Protein AF-A0A1B6GN02-F1 (afdb_monomer_lite)

pLDDT: mean 88.34, std 8.8, range [54.59, 97.0]

Organism: NCBI:txid1464854

Structure (mmCIF, N/CA/C/O backbone):
data_AF-A0A1B6GN02-F1
#
_entry.id   AF-A0A1B6GN02-F1
#
loop_
_atom_site.group_PDB
_atom_site.id
_atom_site.type_symbol
_atom_site.label_atom_id
_atom_site.label_alt_id
_atom_site.label_comp_id
_atom_site.label_asym_id
_atom_site.label_entity_id
_atom_site.label_seq_id
_atom_site.pdbx_PDB_ins_code
_atom_site.Cartn_x
_atom_site.Cartn_y
_atom_site.Cartn_z
_atom_site.occupancy
_atom_site.B_iso_or_equiv
_atom_site.auth_seq_id
_atom_site.auth_comp_id
_atom_site.auth_asym_id
_atom_site.auth_atom_id
_atom_site.pdbx_PDB_model_num
ATOM 1 N N . MET A 1 1 ? 3.911 29.601 72.922 1.00 60.16 1 MET A N 1
ATOM 2 C CA . MET A 1 1 ? 2.759 29.895 72.036 1.00 60.16 1 MET A CA 1
ATOM 3 C C . MET A 1 1 ? 3.178 30.166 70.581 1.00 60.16 1 MET A C 1
ATOM 5 O O . MET A 1 1 ? 2.409 29.844 69.687 1.00 60.16 1 MET A O 1
ATOM 9 N N . GLU A 1 2 ? 4.384 30.689 70.310 1.00 64.38 2 GLU A N 1
ATOM 10 C CA . GLU A 1 2 ? 4.905 30.904 68.938 1.00 64.38 2 GLU A CA 1
ATOM 11 C C . GLU A 1 2 ? 5.194 29.617 68.149 1.00 64.38 2 GLU A C 1
ATOM 13 O O . GLU A 1 2 ? 4.758 29.495 67.007 1.00 64.38 2 GLU A O 1
ATOM 18 N N . ASN A 1 3 ? 5.832 28.615 68.764 1.00 66.31 3 ASN A N 1
ATOM 19 C CA . ASN A 1 3 ? 6.209 27.368 68.074 1.00 66.31 3 ASN A CA 1
ATOM 20 C C . ASN A 1 3 ? 5.003 26.587 67.519 1.00 66.31 3 ASN A C 1
ATOM 22 O O . ASN A 1 3 ? 5.105 25.917 66.495 1.00 66.31 3 ASN A O 1
ATOM 26 N N . GLN A 1 4 ? 3.840 26.714 68.163 1.00 73.56 4 GLN A N 1
ATOM 27 C CA . GLN A 1 4 ? 2.602 26.053 67.749 1.00 73.56 4 GLN A CA 1
ATOM 28 C C . GLN A 1 4 ? 1.981 26.724 66.511 1.00 73.56 4 GLN A C 1
ATOM 30 O O . GLN A 1 4 ? 1.447 26.037 65.646 1.00 73.56 4 GLN A O 1
ATOM 35 N N . LYS A 1 5 ? 2.119 28.052 66.375 1.00 76.19 5 LYS A N 1
ATOM 36 C CA . LYS A 1 5 ? 1.706 28.791 65.170 1.00 76.19 5 LYS A CA 1
ATOM 37 C C . LYS A 1 5 ? 2.616 28.478 63.982 1.00 76.19 5 LYS A C 1
ATOM 39 O O . LYS A 1 5 ? 2.129 28.320 62.867 1.00 76.19 5 LYS A O 1
ATOM 44 N N . LEU A 1 6 ? 3.919 28.324 64.234 1.00 76.62 6 LEU A N 1
ATOM 45 C CA . LEU A 1 6 ? 4.895 27.956 63.207 1.00 76.62 6 LEU A CA 1
ATOM 46 C C . LEU A 1 6 ? 4.595 26.565 62.618 1.00 76.62 6 LEU A C 1
ATOM 48 O O . LEU A 1 6 ? 4.600 26.396 61.402 1.00 76.62 6 LEU A O 1
ATOM 52 N N . PHE A 1 7 ? 4.257 25.592 63.471 1.00 77.69 7 PHE A N 1
ATOM 53 C CA . PHE A 1 7 ? 3.933 24.223 63.052 1.00 77.69 7 PHE A CA 1
ATOM 54 C C . PHE A 1 7 ? 2.660 24.157 62.194 1.00 77.69 7 PHE A C 1
ATOM 56 O O . PHE A 1 7 ? 2.624 23.462 61.180 1.00 77.69 7 PHE A O 1
ATOM 63 N N . VAL A 1 8 ? 1.634 24.934 62.560 1.00 80.38 8 VAL A N 1
ATOM 64 C CA . VAL A 1 8 ? 0.386 25.040 61.789 1.00 80.38 8 VAL A CA 1
ATOM 65 C C . VAL A 1 8 ? 0.632 25.701 60.429 1.00 80.38 8 VAL A C 1
ATOM 67 O O . VAL A 1 8 ? 0.141 25.201 59.422 1.00 80.38 8 VAL A O 1
ATOM 70 N N . CYS A 1 9 ? 1.445 26.761 60.360 1.00 81.50 9 CYS A N 1
ATOM 71 C CA . CYS A 1 9 ? 1.811 27.383 59.083 1.00 81.50 9 CYS A CA 1
ATOM 72 C C . CYS A 1 9 ? 2.559 26.419 58.152 1.00 81.50 9 CYS A C 1
ATOM 74 O O . CYS A 1 9 ? 2.227 26.335 56.973 1.00 81.50 9 CYS A O 1
ATOM 76 N N . VAL A 1 10 ? 3.532 25.661 58.669 1.00 82.12 10 VAL A N 1
ATOM 77 C CA . VAL A 1 10 ? 4.283 24.679 57.867 1.00 82.12 10 VAL A CA 1
ATOM 78 C C . VAL A 1 10 ? 3.368 23.559 57.363 1.00 82.12 10 VAL A C 1
ATOM 80 O O . VAL A 1 10 ? 3.474 23.170 56.202 1.00 82.12 10 VAL A O 1
ATOM 83 N N . ALA A 1 11 ? 2.432 23.087 58.192 1.00 81.25 11 ALA A N 1
ATOM 84 C CA . ALA A 1 11 ? 1.452 22.078 57.794 1.00 81.25 11 ALA A CA 1
ATOM 85 C C . ALA A 1 11 ? 0.484 22.586 56.711 1.00 81.25 11 ALA A C 1
ATOM 87 O O . ALA A 1 11 ? 0.158 21.848 55.790 1.00 81.25 11 ALA A O 1
ATOM 88 N N . ILE A 1 12 ? 0.046 23.847 56.778 1.00 83.69 12 ILE A N 1
ATOM 89 C CA . ILE A 1 12 ? -0.831 24.442 55.755 1.00 83.69 12 ILE A CA 1
ATOM 90 C C . ILE A 1 12 ? -0.077 24.627 54.432 1.00 83.69 12 ILE A C 1
ATOM 92 O O . ILE A 1 12 ? -0.619 24.327 53.368 1.00 83.69 12 ILE A O 1
ATOM 96 N N . LEU A 1 13 ? 1.178 25.084 54.492 1.00 82.94 13 LEU A N 1
ATOM 97 C CA . LEU A 1 13 ? 2.020 25.271 53.308 1.00 82.94 13 LEU A CA 1
ATOM 98 C C . LEU A 1 13 ? 2.345 23.941 52.620 1.00 82.94 13 LEU A C 1
ATOM 100 O O . LEU A 1 13 ? 2.295 23.871 51.393 1.00 82.94 13 LEU A O 1
ATOM 104 N N . SER A 1 14 ? 2.626 22.878 53.381 1.00 82.69 14 SER A N 1
ATOM 105 C CA . SER A 1 14 ? 2.875 21.551 52.808 1.00 82.69 14 SER A CA 1
ATOM 106 C C . SER A 1 14 ? 1.619 20.957 52.167 1.00 82.69 14 SER A C 1
ATOM 108 O O . SER A 1 14 ? 1.706 20.389 51.081 1.00 82.69 14 SER A O 1
ATOM 110 N N . LEU A 1 15 ? 0.442 21.158 52.769 1.00 85.44 15 LEU A N 1
ATOM 111 C CA . LEU A 1 15 ? -0.836 20.704 52.211 1.00 85.44 15 LEU A CA 1
ATOM 112 C C . LEU A 1 15 ? -1.178 21.417 50.895 1.00 85.44 15 LEU A C 1
ATOM 114 O O . LEU A 1 15 ? -1.647 20.782 49.950 1.00 85.44 15 LEU A O 1
ATOM 118 N N . TRP A 1 16 ? -0.880 22.716 50.807 1.00 88.75 16 TRP A N 1
ATOM 119 C CA . TRP A 1 16 ? -0.994 23.496 49.572 1.00 88.75 16 TRP A CA 1
ATOM 120 C C . TRP A 1 16 ? -0.056 22.988 48.476 1.00 88.75 16 TRP A C 1
ATOM 122 O O . TRP A 1 16 ? -0.480 22.808 47.336 1.00 88.75 16 TRP A O 1
ATOM 132 N N . LEU A 1 17 ? 1.202 22.711 48.825 1.00 85.25 17 LEU A N 1
ATOM 133 C CA . LEU A 1 17 ? 2.197 22.182 47.892 1.00 85.25 17 LEU A CA 1
ATOM 134 C C . LEU A 1 17 ? 1.786 20.809 47.349 1.00 85.25 17 LEU A C 1
ATOM 136 O O . LEU A 1 17 ? 1.854 20.582 46.144 1.00 85.25 17 LEU A O 1
ATOM 140 N N . ILE A 1 18 ? 1.280 19.925 48.214 1.00 87.62 18 ILE A N 1
ATOM 141 C CA . ILE A 1 18 ? 0.754 18.613 47.815 1.00 87.62 18 ILE A CA 1
ATOM 142 C C . ILE A 1 18 ? -0.453 18.777 46.886 1.00 87.62 18 ILE A C 1
ATOM 144 O O . ILE A 1 18 ? -0.507 18.119 45.850 1.00 87.62 18 ILE A O 1
ATOM 148 N N . CYS A 1 19 ? -1.384 19.687 47.191 1.00 87.38 19 CYS A N 1
ATOM 149 C CA . CYS A 1 19 ? -2.531 19.950 46.318 1.00 87.38 19 CYS A CA 1
ATOM 150 C C . CYS A 1 19 ? -2.099 20.441 44.931 1.00 87.38 19 CYS A C 1
ATOM 152 O O . CYS A 1 19 ? -2.634 19.964 43.936 1.00 87.38 19 CYS A O 1
ATOM 154 N N . ILE A 1 20 ? -1.114 21.342 44.850 1.00 88.25 20 ILE A N 1
ATOM 155 C CA . ILE A 1 20 ? -0.584 21.841 43.572 1.00 88.25 20 ILE A CA 1
ATOM 156 C C . ILE A 1 20 ? 0.099 20.717 42.779 1.00 88.25 20 ILE A C 1
ATOM 158 O O . ILE A 1 20 ? -0.093 20.606 41.569 1.00 88.25 20 ILE A O 1
ATOM 162 N N . ILE A 1 21 ? 0.868 19.850 43.443 1.00 87.88 21 ILE A N 1
ATOM 163 C CA . ILE A 1 21 ? 1.513 18.706 42.785 1.00 87.88 21 ILE A CA 1
ATOM 164 C C . ILE A 1 21 ? 0.454 17.728 42.258 1.00 87.88 21 ILE A C 1
ATOM 166 O O . ILE A 1 21 ? 0.555 17.275 41.119 1.00 87.88 21 ILE A O 1
ATOM 170 N N . CYS A 1 22 ? -0.586 17.439 43.046 1.00 87.00 22 CYS A N 1
ATOM 171 C CA . CYS A 1 22 ? -1.683 16.564 42.637 1.00 87.00 22 CYS A CA 1
ATOM 172 C C . CYS A 1 22 ? -2.494 17.140 41.469 1.00 87.00 22 CYS A C 1
ATOM 174 O O . CYS A 1 22 ? -2.847 16.405 40.551 1.00 87.00 22 CYS A O 1
ATOM 176 N N . THR A 1 23 ? -2.793 18.440 41.459 1.00 88.06 23 THR A N 1
ATOM 177 C CA . THR A 1 23 ? -3.524 19.041 40.333 1.00 88.06 23 THR A CA 1
ATOM 178 C C . THR A 1 23 ? -2.684 19.046 39.062 1.00 88.06 23 THR A C 1
ATOM 180 O O . THR A 1 23 ? -3.217 18.770 37.988 1.00 88.06 23 THR A O 1
ATOM 183 N N . PHE A 1 24 ? -1.372 19.273 39.171 1.00 87.00 24 PHE A N 1
ATOM 184 C CA . PHE A 1 24 ? -0.465 19.222 38.028 1.00 87.00 24 PHE A CA 1
ATOM 185 C C . PHE A 1 24 ? -0.329 17.805 37.457 1.00 87.00 24 PHE A C 1
ATOM 187 O O . PHE A 1 24 ? -0.369 17.626 36.239 1.00 87.00 24 PHE A O 1
ATOM 194 N N . THR A 1 25 ? -0.230 16.779 38.309 1.00 85.81 25 THR A N 1
ATOM 195 C CA . THR A 1 25 ? -0.155 15.383 37.850 1.00 85.81 25 THR A CA 1
ATOM 196 C C . THR A 1 25 ? -1.456 14.935 37.195 1.00 85.81 25 THR A C 1
ATOM 198 O O . THR A 1 25 ? -1.409 14.319 36.132 1.00 85.81 25 THR A O 1
ATOM 201 N N . ILE A 1 26 ? -2.613 15.301 37.758 1.00 86.06 26 ILE A N 1
ATOM 202 C CA . ILE A 1 26 ? -3.927 15.018 37.164 1.00 86.06 26 ILE A CA 1
ATOM 203 C C . ILE A 1 26 ? -4.073 15.733 35.817 1.00 86.06 26 ILE A C 1
ATOM 205 O O . ILE A 1 26 ? -4.463 15.103 34.837 1.00 86.06 26 ILE A O 1
ATOM 209 N N . ALA A 1 27 ? -3.710 17.016 35.731 1.00 84.69 27 ALA A N 1
ATOM 210 C CA . ALA A 1 27 ? -3.759 17.772 34.481 1.00 84.69 27 ALA A CA 1
ATOM 211 C C . ALA A 1 27 ? -2.854 17.154 33.406 1.00 84.69 27 ALA A C 1
ATOM 213 O O . ALA A 1 27 ? -3.286 16.970 32.270 1.00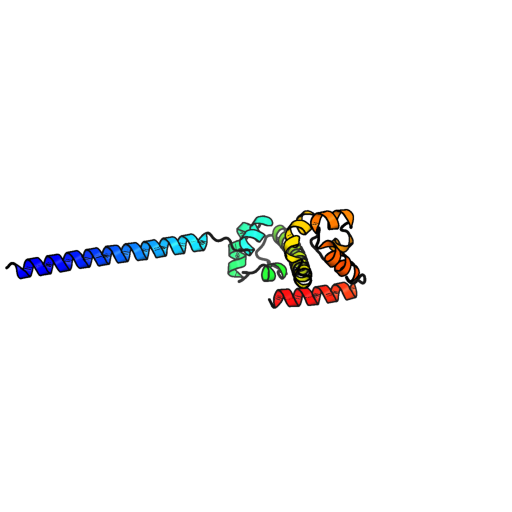 84.69 27 ALA A O 1
ATOM 214 N N . HIS A 1 28 ? -1.631 16.756 33.765 1.00 85.25 28 HIS A N 1
ATOM 215 C CA . HIS A 1 28 ? -0.718 16.081 32.846 1.00 85.25 28 HIS A CA 1
ATOM 216 C C . HIS A 1 28 ? -1.282 14.737 32.368 1.00 85.25 28 HIS A C 1
ATOM 218 O O . HIS A 1 28 ? -1.206 14.417 31.183 1.00 85.25 28 HIS A O 1
ATOM 224 N N . HIS A 1 29 ? -1.900 13.963 33.263 1.00 81.69 29 HIS A N 1
ATOM 225 C CA . HIS A 1 29 ? -2.521 12.689 32.909 1.00 81.69 29 HIS A CA 1
ATOM 226 C C . HIS A 1 29 ? -3.737 12.869 31.990 1.00 81.69 29 HIS A C 1
ATOM 228 O O . HIS A 1 29 ? -3.910 12.088 31.057 1.00 81.69 29 HIS A O 1
ATOM 234 N N . LEU A 1 30 ? -4.547 13.909 32.215 1.00 81.19 30 LEU A N 1
ATOM 235 C CA . LEU A 1 30 ? -5.689 14.258 31.366 1.00 81.19 30 LEU A CA 1
ATOM 236 C C . LEU A 1 30 ? -5.248 14.741 29.981 1.00 81.19 30 LEU A C 1
ATOM 238 O O . LEU A 1 30 ? -5.819 14.314 28.981 1.00 81.19 30 LEU A O 1
ATOM 242 N N . ILE A 1 31 ? -4.211 15.579 29.905 1.00 78.31 31 ILE A N 1
ATOM 243 C CA . ILE A 1 31 ? -3.640 16.040 28.632 1.00 78.31 31 ILE A CA 1
ATOM 244 C C . ILE A 1 31 ? -3.038 14.860 27.864 1.00 78.31 31 ILE A C 1
ATOM 246 O O . ILE A 1 31 ? -3.305 14.706 26.676 1.00 78.31 31 ILE A O 1
ATOM 250 N N . TYR A 1 32 ? -2.275 13.994 28.536 1.00 73.94 32 TYR A N 1
ATOM 251 C CA . TYR A 1 32 ? -1.697 12.795 27.930 1.00 73.94 32 TYR A CA 1
ATOM 252 C C . TYR A 1 32 ? -2.774 11.829 27.414 1.00 73.94 32 TYR A C 1
ATOM 254 O O . TYR A 1 32 ? -2.662 11.320 26.301 1.00 73.94 32 TYR A O 1
ATOM 262 N N . PHE A 1 33 ? -3.836 11.607 28.193 1.00 69.25 33 PHE A N 1
ATOM 263 C CA . PHE A 1 33 ? -4.944 10.741 27.793 1.00 69.25 33 PHE A CA 1
ATOM 264 C C . PHE A 1 33 ? -5.719 11.323 26.602 1.00 69.25 33 PHE A C 1
ATOM 266 O O . PHE A 1 33 ? -5.944 10.620 25.624 1.00 69.25 33 PHE A O 1
ATOM 273 N N . SER A 1 34 ? -6.020 12.625 26.632 1.00 64.06 34 SER A N 1
ATOM 274 C CA . SER A 1 34 ? -6.686 13.332 25.530 1.00 64.06 34 SER A CA 1
ATOM 275 C C . SER A 1 34 ? -5.867 13.302 24.231 1.00 64.06 34 SER A C 1
ATOM 277 O O . SER A 1 34 ? -6.407 13.078 23.150 1.00 64.06 34 SER A O 1
ATOM 279 N N . ASN A 1 35 ? -4.539 13.441 24.321 1.00 58.56 35 ASN A N 1
ATOM 280 C CA . ASN A 1 35 ? -3.670 13.363 23.143 1.00 58.56 35 ASN A CA 1
ATOM 281 C C . ASN A 1 35 ? -3.558 11.946 22.567 1.00 58.56 35 ASN A C 1
ATOM 283 O O . ASN A 1 35 ? -3.372 11.795 21.360 1.00 58.56 35 ASN A O 1
ATOM 287 N N . LYS A 1 36 ? -3.673 10.906 23.401 1.00 55.09 36 LYS A N 1
ATOM 288 C CA . LYS A 1 36 ? -3.596 9.510 22.952 1.00 55.09 36 LYS A CA 1
ATOM 289 C C . LYS A 1 36 ? -4.773 9.125 22.051 1.00 55.09 36 LYS A C 1
ATOM 291 O O . LYS A 1 36 ? -4.581 8.345 21.123 1.00 55.09 36 LYS A O 1
ATOM 296 N N . ASP A 1 37 ? -5.946 9.709 22.279 1.00 56.19 37 ASP A N 1
ATOM 297 C CA . ASP A 1 37 ? -7.134 9.478 21.449 1.00 56.19 37 ASP A CA 1
ATOM 298 C C . ASP A 1 37 ? -7.094 10.234 20.108 1.00 56.19 37 ASP A C 1
ATOM 300 O O . ASP A 1 37 ? -7.829 9.886 19.185 1.00 56.19 37 ASP A O 1
ATOM 304 N N . ASN A 1 38 ? -6.221 11.239 19.969 1.00 54.59 38 ASN A N 1
ATOM 305 C CA . ASN A 1 38 ? -6.161 12.090 18.778 1.00 54.59 38 ASN A CA 1
ATOM 306 C C . ASN A 1 38 ? -5.207 11.568 17.685 1.00 54.59 38 ASN A C 1
ATOM 308 O O . ASN A 1 38 ? -5.203 12.072 16.562 1.00 54.59 38 ASN A O 1
ATOM 312 N N . VAL A 1 39 ? -4.399 10.543 17.976 1.00 66.38 39 VAL A N 1
ATOM 313 C CA . VAL A 1 39 ? -3.569 9.894 16.953 1.00 66.38 39 VAL A CA 1
ATOM 314 C C . VAL A 1 39 ? -4.428 8.865 16.222 1.00 66.38 39 VAL A C 1
ATOM 316 O O . VAL A 1 39 ? -4.611 7.743 16.696 1.00 66.38 39 VAL A O 1
ATOM 319 N N . LYS A 1 40 ? -4.971 9.249 15.060 1.00 74.75 40 LYS A N 1
ATOM 320 C CA . LYS A 1 40 ? -5.613 8.302 14.137 1.00 74.75 40 LYS A CA 1
ATOM 321 C C . LYS A 1 40 ? -4.608 7.200 13.793 1.00 74.75 40 LYS A C 1
ATOM 323 O O . LYS A 1 40 ? -3.493 7.494 13.363 1.00 74.75 40 LYS A O 1
ATOM 328 N N . SER A 1 41 ? -4.989 5.942 14.007 1.00 85.00 41 SER A N 1
ATOM 329 C CA . SER A 1 41 ? -4.152 4.813 13.596 1.00 85.00 41 SER A CA 1
ATOM 330 C C . SER A 1 41 ? -4.071 4.737 12.067 1.00 85.00 41 SER A C 1
ATOM 332 O O . SER A 1 41 ? -4.946 5.253 11.373 1.00 85.00 41 SER A O 1
ATOM 334 N N . GLU A 1 42 ? -3.057 4.061 11.521 1.00 87.69 42 GLU A N 1
ATOM 335 C CA . GLU A 1 42 ? -2.958 3.838 10.067 1.00 87.69 42 GLU A CA 1
ATOM 336 C C . GLU A 1 42 ? -4.207 3.136 9.507 1.00 87.69 42 GLU A C 1
ATOM 338 O O . GLU A 1 42 ? -4.649 3.435 8.401 1.00 87.69 42 GLU A O 1
ATOM 343 N N . VAL A 1 43 ? -4.820 2.251 10.301 1.00 88.38 43 VAL A N 1
ATOM 344 C CA . VAL A 1 43 ? -6.088 1.592 9.963 1.00 88.38 43 VAL A CA 1
ATOM 345 C C . VAL A 1 43 ? -7.244 2.589 9.933 1.00 88.38 43 VAL A C 1
ATOM 347 O O . VAL A 1 43 ? -8.065 2.526 9.026 1.00 88.38 43 VAL A O 1
ATOM 350 N N . ASP A 1 44 ? -7.307 3.521 10.887 1.00 89.00 44 ASP A N 1
ATOM 351 C CA . ASP A 1 44 ? -8.354 4.550 10.912 1.00 89.00 44 ASP A CA 1
ATOM 352 C C . ASP A 1 44 ? -8.241 5.490 9.700 1.00 89.00 44 ASP A C 1
ATOM 354 O O . ASP A 1 44 ? -9.262 5.842 9.113 1.00 89.00 44 ASP A O 1
ATOM 358 N N . LEU A 1 45 ? -7.015 5.846 9.295 1.00 90.12 45 LEU A N 1
ATOM 359 C CA . LEU A 1 45 ? -6.760 6.631 8.082 1.00 90.12 45 LEU A CA 1
ATOM 360 C C . LEU A 1 45 ? -7.178 5.867 6.821 1.00 90.12 45 LEU A C 1
ATOM 362 O O . LEU A 1 45 ? -7.873 6.415 5.972 1.00 90.12 45 LEU A O 1
ATOM 366 N N . TRP A 1 46 ? -6.820 4.587 6.720 1.00 91.75 46 TRP A N 1
ATOM 367 C CA . TRP A 1 46 ? -7.227 3.756 5.588 1.00 91.75 46 TRP A CA 1
ATOM 368 C C . TRP A 1 46 ? -8.750 3.581 5.510 1.00 91.75 46 TRP A C 1
ATOM 370 O O . TRP A 1 46 ? -9.327 3.672 4.430 1.00 91.75 46 TRP A O 1
ATOM 380 N N . LEU A 1 47 ? -9.426 3.379 6.645 1.00 91.12 47 LEU A N 1
ATOM 381 C CA . LEU A 1 47 ? -10.888 3.307 6.683 1.00 91.12 47 LEU A CA 1
ATOM 382 C C . LEU A 1 47 ? -11.532 4.621 6.233 1.00 91.12 47 LEU A C 1
ATOM 384 O O . LEU A 1 47 ? -12.547 4.586 5.548 1.00 91.12 47 LEU A O 1
ATOM 388 N N . GLU A 1 48 ? -10.954 5.765 6.590 1.00 91.12 48 GLU A N 1
ATOM 389 C CA . GLU A 1 48 ? -11.412 7.080 6.133 1.00 91.12 48 GLU A CA 1
ATOM 390 C C . GLU A 1 48 ? -11.234 7.253 4.616 1.00 91.12 48 GLU A C 1
ATOM 392 O O . GLU A 1 48 ? -12.166 7.701 3.954 1.00 91.12 48 GLU A O 1
ATOM 397 N N . GLU A 1 49 ? -10.107 6.811 4.043 1.00 89.44 49 GLU A N 1
ATOM 398 C CA . GLU A 1 49 ? -9.886 6.801 2.585 1.00 89.44 49 GLU A CA 1
ATOM 399 C C . GLU A 1 49 ? -10.914 5.947 1.827 1.00 89.44 49 GLU A C 1
ATOM 401 O O . GLU A 1 49 ? -11.218 6.232 0.671 1.00 89.44 49 GLU A O 1
ATOM 406 N N . GLN A 1 50 ? -11.437 4.893 2.460 1.00 90.50 50 GLN A N 1
ATOM 407 C CA . GLN A 1 50 ? -12.462 4.020 1.877 1.00 90.50 50 GLN A CA 1
ATOM 408 C C . GLN A 1 50 ? -13.900 4.440 2.225 1.00 90.50 50 GLN A C 1
ATOM 410 O O . GLN A 1 50 ? -14.834 3.750 1.817 1.00 90.50 50 GLN A O 1
ATOM 415 N N . GLU A 1 51 ? -14.089 5.544 2.960 1.00 89.44 51 GLU A N 1
ATOM 416 C CA . GLU A 1 51 ? -15.387 6.017 3.478 1.00 89.44 51 GLU A CA 1
ATOM 417 C C . GLU A 1 51 ? -16.074 5.026 4.447 1.00 89.44 51 GLU A C 1
ATOM 419 O O . GLU A 1 51 ? -17.298 4.978 4.570 1.00 89.44 51 GLU A O 1
ATOM 424 N N . LEU A 1 52 ? -15.277 4.221 5.154 1.00 88.94 52 LEU A N 1
ATOM 425 C CA . LEU A 1 52 ? -15.697 3.172 6.091 1.00 88.94 52 LEU A CA 1
ATOM 426 C C . LEU A 1 52 ? -15.337 3.498 7.553 1.00 88.94 52 LEU A C 1
ATOM 428 O O . LEU A 1 52 ? -15.348 2.623 8.422 1.00 88.94 52 LEU A O 1
ATOM 432 N N . GLN A 1 53 ? -15.056 4.765 7.870 1.00 88.31 53 GLN A N 1
ATOM 433 C CA . GLN A 1 53 ? -14.656 5.226 9.207 1.00 88.31 53 GLN A CA 1
ATOM 434 C C . GLN A 1 53 ? -15.662 4.866 10.313 1.00 88.31 53 GLN A C 1
ATOM 436 O O . GLN A 1 53 ? -15.276 4.655 11.466 1.00 88.31 53 GLN A O 1
ATOM 441 N N . GLY A 1 54 ? -16.950 4.731 9.970 1.00 86.88 54 GLY A N 1
ATOM 442 C CA . GLY A 1 54 ? -18.001 4.297 10.899 1.00 86.88 54 GLY A CA 1
ATOM 443 C C . GLY A 1 54 ? -17.747 2.911 11.506 1.00 86.88 54 GLY A C 1
ATOM 444 O O . GLY A 1 54 ? -18.177 2.637 12.630 1.00 86.88 54 GLY A O 1
ATOM 445 N N . TYR A 1 55 ? -16.976 2.068 10.816 1.00 87.62 55 TYR A N 1
ATOM 446 C CA . TYR A 1 55 ? -16.681 0.695 11.215 1.00 87.62 55 TYR A CA 1
ATOM 447 C C . TYR A 1 55 ? -15.363 0.539 11.989 1.00 87.62 55 TYR A C 1
ATOM 449 O O . TYR A 1 55 ? -15.041 -0.570 12.413 1.00 87.62 55 TYR A O 1
ATOM 457 N N . SER A 1 56 ? -14.642 1.629 12.290 1.00 87.00 56 SER A N 1
ATOM 458 C CA . SER A 1 56 ? -13.405 1.585 13.100 1.00 87.00 56 SER A CA 1
ATOM 459 C C . SER A 1 56 ? -13.600 0.834 14.430 1.00 87.00 56 SER A C 1
ATOM 461 O O . SER A 1 56 ? -12.771 0.014 14.835 1.00 87.00 56 SER A O 1
ATOM 463 N N . LYS A 1 57 ? -14.758 1.004 15.085 1.00 86.88 57 LYS A N 1
ATOM 464 C CA . LYS A 1 57 ? -15.089 0.270 16.321 1.00 86.88 57 LYS A CA 1
ATOM 465 C C . LYS A 1 57 ? -15.176 -1.244 16.112 1.00 86.88 57 LYS A C 1
ATOM 467 O O . LYS A 1 57 ? -14.795 -1.993 17.008 1.00 86.88 57 LYS A O 1
ATOM 472 N N . VAL A 1 58 ? -15.686 -1.691 14.965 1.00 87.75 58 VAL A N 1
ATOM 473 C CA . VAL A 1 58 ? -15.797 -3.115 14.616 1.00 87.75 58 VAL A CA 1
ATOM 474 C C . VAL A 1 58 ? -14.405 -3.704 14.398 1.00 87.75 58 VAL A C 1
ATOM 476 O O . VAL A 1 58 ? -14.079 -4.737 14.979 1.00 87.75 58 VAL A O 1
ATOM 479 N N . PHE A 1 59 ? -13.545 -2.986 13.675 1.00 88.12 59 PHE A N 1
ATOM 480 C CA . PHE A 1 59 ? -12.157 -3.384 13.433 1.00 88.12 59 PHE A CA 1
ATOM 481 C C . PHE A 1 59 ? -11.381 -3.540 14.743 1.00 88.12 59 PHE A C 1
ATOM 483 O O . PHE A 1 59 ? -10.775 -4.584 14.989 1.00 88.12 59 PHE A O 1
ATOM 490 N N . ARG A 1 60 ? -11.506 -2.566 15.654 1.00 86.56 60 ARG A N 1
ATOM 491 C CA . ARG A 1 60 ? -10.897 -2.641 16.992 1.00 86.56 60 ARG A CA 1
ATOM 492 C C . ARG A 1 60 ? -11.419 -3.824 17.809 1.00 86.56 60 ARG A C 1
ATOM 494 O O . ARG A 1 60 ? -10.627 -4.505 18.453 1.00 86.56 60 ARG A O 1
ATOM 501 N N . LYS A 1 61 ? -12.728 -4.110 17.765 1.00 86.25 61 LYS A N 1
ATOM 502 C CA . LYS A 1 61 ? -13.321 -5.277 18.451 1.00 86.25 61 LYS A CA 1
ATOM 503 C C . LYS A 1 61 ? -12.803 -6.610 17.908 1.00 86.25 61 LYS A C 1
ATOM 505 O O . LYS A 1 61 ? -12.642 -7.544 18.685 1.00 86.25 61 LYS A O 1
ATOM 510 N N . LYS A 1 62 ? -12.530 -6.695 16.604 1.00 84.81 62 LYS A N 1
ATOM 511 C CA . LYS A 1 62 ? -11.945 -7.879 15.951 1.00 84.81 62 LYS A CA 1
ATOM 512 C C . LYS A 1 62 ? -10.426 -7.983 16.133 1.00 84.81 62 LYS A C 1
ATOM 514 O O . LYS A 1 62 ? -9.833 -8.946 15.665 1.00 84.81 62 LYS A O 1
ATOM 519 N N . GLY A 1 63 ? -9.795 -7.014 16.800 1.00 83.81 63 GLY A N 1
ATOM 520 C CA . GLY A 1 63 ? -8.342 -6.977 16.972 1.00 83.81 63 GLY A CA 1
ATOM 521 C C . GLY A 1 63 ? -7.581 -6.589 15.701 1.00 83.81 63 GLY A C 1
ATOM 522 O O . GLY A 1 63 ? -6.379 -6.823 15.620 1.00 83.81 63 GLY A O 1
ATOM 523 N N . ILE A 1 64 ? -8.256 -5.991 14.716 1.00 85.69 64 ILE A N 1
ATOM 524 C CA . ILE A 1 64 ? -7.634 -5.506 13.483 1.00 85.69 64 ILE A CA 1
ATOM 525 C C . ILE A 1 64 ? -6.984 -4.160 13.795 1.00 85.69 64 ILE A C 1
ATOM 527 O O . ILE A 1 64 ? -7.659 -3.138 13.920 1.00 85.69 64 ILE A O 1
ATOM 531 N N . SER A 1 65 ? -5.667 -4.181 13.971 1.00 83.00 65 SER A N 1
ATOM 532 C CA . SER A 1 65 ? -4.872 -3.016 14.378 1.00 83.00 65 SER A CA 1
ATOM 533 C C . SER A 1 65 ? -3.756 -2.653 13.396 1.00 83.00 65 SER A C 1
ATOM 535 O O . SER A 1 65 ? -3.093 -1.638 13.594 1.00 83.00 65 SER A O 1
ATOM 537 N N . SER A 1 66 ? -3.558 -3.439 12.333 1.00 88.69 66 SER A N 1
ATOM 538 C CA . SER A 1 66 ? -2.538 -3.203 11.308 1.00 88.69 66 SER A CA 1
ATOM 539 C C . SER A 1 66 ? -3.123 -3.264 9.895 1.00 88.69 66 SER A C 1
ATOM 541 O O . SER A 1 66 ? -4.112 -3.956 9.641 1.00 88.69 66 SER A O 1
ATOM 543 N N . LEU A 1 67 ? -2.475 -2.579 8.948 1.00 88.81 67 LEU A N 1
ATOM 544 C CA . LEU A 1 67 ? -2.838 -2.643 7.527 1.00 88.81 67 LEU A CA 1
ATOM 545 C C . LEU A 1 67 ? -2.691 -4.059 6.946 1.00 88.81 67 LEU A C 1
ATOM 547 O O . LEU A 1 67 ? -3.434 -4.433 6.044 1.00 88.81 67 LEU A O 1
ATOM 551 N N . VAL A 1 68 ? -1.774 -4.866 7.488 1.00 88.69 68 VAL A N 1
ATOM 552 C CA . VAL A 1 68 ? -1.603 -6.277 7.108 1.00 88.69 68 VAL A CA 1
ATOM 553 C C . VAL A 1 68 ? -2.844 -7.088 7.488 1.00 88.69 68 VAL A C 1
ATOM 555 O O . VAL A 1 68 ? -3.357 -7.853 6.672 1.00 88.69 68 VAL A O 1
ATOM 558 N N . SER A 1 69 ? -3.382 -6.875 8.694 1.00 87.75 69 SER A N 1
ATOM 559 C CA . SER A 1 69 ? -4.651 -7.479 9.107 1.00 87.75 69 SER A CA 1
ATOM 560 C C . SER A 1 69 ? -5.809 -7.009 8.222 1.00 87.75 69 SER A C 1
ATOM 562 O O . SER A 1 69 ? -6.641 -7.826 7.851 1.00 87.75 69 SER A O 1
ATOM 564 N N . CYS A 1 70 ? -5.843 -5.737 7.807 1.00 89.19 70 CYS A N 1
ATOM 565 C CA . CYS A 1 70 ? -6.862 -5.251 6.867 1.00 89.19 70 CYS A CA 1
ATOM 566 C C . CYS A 1 70 ? -6.769 -5.924 5.489 1.00 89.19 70 CYS A C 1
ATOM 568 O O . CYS A 1 70 ? -7.786 -6.266 4.896 1.00 89.19 70 CYS A O 1
ATOM 570 N N . ALA A 1 71 ? -5.555 -6.142 4.984 1.00 88.94 71 ALA A N 1
ATOM 571 C CA . ALA A 1 71 ? -5.310 -6.771 3.686 1.00 88.94 71 ALA A CA 1
ATOM 572 C C . ALA A 1 71 ? -5.634 -8.280 3.647 1.00 88.94 71 ALA A C 1
ATOM 574 O O . ALA A 1 71 ? -5.704 -8.855 2.564 1.00 88.94 71 ALA A O 1
ATOM 575 N N . THR A 1 72 ? -5.835 -8.919 4.806 1.00 87.50 72 THR A N 1
ATOM 576 C CA . THR A 1 72 ? -6.221 -10.342 4.937 1.00 87.50 72 THR A CA 1
ATOM 577 C C . THR A 1 72 ? -7.696 -10.540 5.266 1.00 87.50 72 THR A C 1
ATOM 579 O O . THR A 1 72 ? -8.115 -11.659 5.550 1.00 87.50 72 THR A O 1
ATOM 582 N N . LEU A 1 73 ? -8.496 -9.471 5.239 1.00 84.81 73 LEU A N 1
ATOM 583 C CA . LEU A 1 73 ? -9.923 -9.564 5.519 1.00 84.81 73 LEU A CA 1
ATOM 584 C C . LEU A 1 73 ? -10.641 -10.331 4.409 1.00 84.81 73 LEU A C 1
ATOM 586 O O . LEU A 1 73 ? -10.719 -9.864 3.274 1.00 84.81 73 LEU A O 1
ATOM 590 N N . GLU A 1 74 ? -11.177 -11.498 4.761 1.00 74.50 74 GLU A N 1
ATOM 591 C CA . GLU A 1 74 ? -11.976 -12.320 3.852 1.00 74.50 74 GLU A CA 1
ATOM 592 C C . GLU A 1 74 ? -13.458 -11.958 3.947 1.00 74.50 74 GLU A C 1
ATOM 594 O O . GLU A 1 74 ? -14.021 -11.467 2.975 1.00 74.50 74 GLU A O 1
ATOM 599 N N . GLU A 1 75 ? -14.086 -12.115 5.113 1.00 76.94 75 GLU A N 1
ATOM 600 C CA . GLU A 1 75 ? -15.521 -11.859 5.291 1.00 76.94 75 GLU A CA 1
ATOM 601 C C . GLU A 1 75 ? -15.795 -11.139 6.609 1.00 76.94 75 GLU A C 1
ATOM 603 O O . GLU A 1 75 ? -15.159 -11.396 7.640 1.00 76.94 75 GLU A O 1
ATOM 608 N N . LEU A 1 76 ? -16.751 -10.212 6.575 1.00 79.75 76 LEU A N 1
ATOM 609 C CA . LEU A 1 76 ? -17.142 -9.429 7.738 1.00 79.75 76 LEU A CA 1
ATOM 610 C C . LEU A 1 76 ? -18.670 -9.272 7.737 1.00 79.75 76 LEU A C 1
ATOM 612 O O . LEU A 1 76 ? -19.178 -8.191 7.441 1.00 79.75 76 LEU A O 1
ATOM 616 N N . PRO A 1 77 ? -19.411 -10.330 8.132 1.00 73.31 77 PRO A N 1
ATOM 617 C CA . PRO A 1 77 ? -20.871 -10.415 7.982 1.00 73.31 77 PRO A CA 1
ATOM 618 C C . PRO A 1 77 ? -21.651 -9.399 8.835 1.00 73.31 77 PRO A C 1
ATOM 620 O O . PRO A 1 77 ? -22.874 -9.331 8.781 1.00 73.31 77 PRO A O 1
ATOM 623 N N . GLU A 1 78 ? -20.951 -8.624 9.666 1.00 79.31 78 GLU A N 1
ATOM 624 C CA . GLU A 1 78 ? -21.501 -7.506 10.436 1.00 79.31 78 GLU A CA 1
ATOM 625 C C . GLU A 1 78 ? -21.749 -6.263 9.559 1.00 79.31 78 GLU A C 1
ATOM 627 O O . GLU A 1 78 ? -22.438 -5.338 9.994 1.00 79.31 78 GLU A O 1
ATOM 632 N N . LEU A 1 79 ? -21.189 -6.227 8.345 1.00 83.38 79 LEU A N 1
ATOM 633 C CA . LEU A 1 79 ? -21.343 -5.133 7.393 1.00 83.38 79 LEU A CA 1
ATOM 634 C C . LEU A 1 79 ? -22.532 -5.362 6.451 1.00 83.38 79 LEU A C 1
ATOM 636 O O . LEU A 1 79 ? -22.859 -6.500 6.114 1.00 83.38 79 LEU A O 1
ATOM 640 N N . PRO A 1 80 ? -23.160 -4.283 5.958 1.00 88.31 80 PRO A N 1
ATOM 641 C CA . PRO A 1 80 ? -24.032 -4.367 4.797 1.00 88.31 80 PRO A CA 1
ATOM 642 C C . PRO A 1 80 ? -23.296 -5.020 3.613 1.00 88.31 80 PRO A C 1
ATOM 644 O O . PRO A 1 80 ? -22.123 -4.712 3.397 1.00 88.31 80 PRO A O 1
ATOM 647 N N . PRO A 1 81 ? -23.974 -5.831 2.778 1.00 86.50 81 PRO A N 1
ATOM 648 C CA . PRO A 1 81 ? -23.323 -6.583 1.698 1.00 86.50 81 PRO A CA 1
ATOM 649 C C . PRO A 1 81 ? -22.588 -5.679 0.696 1.00 86.50 81 PRO A C 1
ATOM 651 O O . PRO A 1 81 ? -21.566 -6.058 0.132 1.00 86.50 81 PRO A O 1
ATOM 654 N N . HIS A 1 82 ? -23.082 -4.454 0.496 1.00 87.25 82 HIS A N 1
ATOM 655 C CA . HIS A 1 82 ? -22.419 -3.465 -0.349 1.00 87.25 82 HIS A CA 1
ATOM 656 C C . HIS A 1 82 ? -21.088 -2.972 0.242 1.00 87.25 82 HIS A C 1
ATOM 658 O O . HIS A 1 82 ? -20.090 -2.884 -0.473 1.00 87.25 82 HIS A O 1
ATOM 664 N N . ASP A 1 83 ? -21.066 -2.668 1.541 1.00 88.56 83 ASP A N 1
ATOM 665 C CA . ASP A 1 83 ? -19.866 -2.190 2.231 1.00 88.56 83 ASP A CA 1
ATOM 666 C C . ASP A 1 83 ? -18.851 -3.319 2.413 1.00 88.56 83 ASP A C 1
ATOM 668 O O . ASP A 1 83 ? -17.650 -3.081 2.315 1.00 88.56 83 ASP A O 1
ATOM 672 N N . GLU A 1 84 ? -19.321 -4.552 2.607 1.00 89.00 84 GLU A N 1
ATOM 673 C CA . GLU A 1 84 ? -18.477 -5.744 2.629 1.00 89.00 84 GLU A CA 1
ATOM 674 C C . GLU A 1 84 ? -17.764 -5.951 1.289 1.00 89.00 84 GLU A C 1
ATOM 676 O O . GLU A 1 84 ? -16.542 -6.098 1.256 1.00 89.00 84 GLU A O 1
ATOM 681 N N . GLU A 1 85 ? -18.486 -5.886 0.167 1.00 89.31 85 GLU A N 1
ATOM 682 C CA . GLU A 1 85 ? -17.872 -6.037 -1.153 1.00 89.31 85 GLU A CA 1
ATOM 683 C C . GLU A 1 85 ? -16.860 -4.912 -1.437 1.00 89.31 85 GLU A C 1
ATOM 685 O O . GLU A 1 85 ? -15.757 -5.164 -1.937 1.00 89.31 85 GLU A O 1
ATOM 690 N N . ARG A 1 86 ? -17.199 -3.663 -1.084 1.00 90.00 86 ARG A N 1
ATOM 691 C CA . ARG A 1 86 ? -16.270 -2.523 -1.174 1.00 90.00 86 ARG A CA 1
ATOM 692 C C . ARG A 1 86 ? -15.020 -2.763 -0.334 1.00 90.00 86 ARG A C 1
ATOM 694 O O . ARG A 1 86 ? -13.911 -2.569 -0.834 1.00 90.00 86 ARG A O 1
ATOM 701 N N . LEU A 1 87 ? -15.194 -3.220 0.903 1.00 90.94 87 LEU A N 1
ATOM 702 C CA . LEU A 1 87 ? -14.104 -3.505 1.824 1.00 90.94 87 LEU A CA 1
ATOM 703 C C . LEU A 1 87 ? -13.193 -4.610 1.285 1.00 90.94 87 LEU A C 1
ATOM 705 O O . LEU A 1 87 ? -11.978 -4.443 1.293 1.00 90.94 87 LEU A O 1
ATOM 709 N N . GLN A 1 88 ? -13.753 -5.702 0.766 1.00 91.06 88 GLN A N 1
ATOM 710 C CA . GLN A 1 88 ? -12.981 -6.796 0.173 1.00 91.06 88 GLN A CA 1
ATOM 711 C C . GLN A 1 88 ? -12.161 -6.324 -1.032 1.00 91.06 88 GLN A C 1
ATOM 713 O O . GLN A 1 88 ? -10.988 -6.678 -1.173 1.00 91.06 88 GLN A O 1
ATOM 718 N N . ARG A 1 89 ? -12.745 -5.500 -1.912 1.00 91.12 89 ARG A N 1
ATOM 719 C CA . ARG A 1 89 ? -12.005 -4.907 -3.038 1.00 91.12 89 ARG A CA 1
ATOM 720 C C . ARG A 1 89 ? -10.872 -4.011 -2.536 1.00 91.12 89 ARG A C 1
ATOM 722 O O . ARG A 1 89 ? -9.746 -4.136 -3.015 1.00 91.12 89 ARG A O 1
ATOM 729 N N . ALA A 1 90 ? -11.148 -3.161 -1.548 1.00 91.75 90 ALA A N 1
ATOM 730 C CA . ALA A 1 90 ? -10.151 -2.288 -0.942 1.00 91.75 90 ALA A CA 1
ATOM 731 C C . ALA A 1 90 ? -9.029 -3.079 -0.248 1.00 91.75 90 ALA A C 1
ATOM 733 O O . ALA A 1 90 ? -7.861 -2.719 -0.379 1.00 91.75 90 ALA A O 1
ATOM 734 N N . ALA A 1 91 ? -9.354 -4.180 0.434 1.00 92.38 91 ALA A N 1
ATOM 735 C CA . ALA A 1 91 ? -8.394 -5.068 1.085 1.00 92.38 91 ALA A CA 1
ATOM 736 C C . ALA A 1 91 ? -7.456 -5.733 0.067 1.00 92.38 91 ALA A C 1
ATOM 738 O O . ALA A 1 91 ? -6.241 -5.733 0.263 1.00 92.38 91 ALA A O 1
ATOM 739 N N . ARG A 1 92 ? -7.987 -6.214 -1.068 1.00 92.50 92 ARG A N 1
ATOM 740 C CA . ARG A 1 92 ? -7.172 -6.773 -2.165 1.00 92.50 92 ARG A CA 1
ATOM 741 C C . ARG A 1 92 ? -6.230 -5.729 -2.766 1.00 92.50 92 ARG A C 1
ATOM 743 O O . ARG A 1 92 ? -5.057 -6.022 -2.988 1.00 92.50 92 ARG A O 1
ATOM 750 N N . LEU A 1 93 ? -6.715 -4.508 -2.998 1.00 93.12 93 LEU A N 1
ATOM 751 C CA . LEU A 1 93 ? -5.877 -3.402 -3.477 1.00 93.12 93 LEU A CA 1
ATOM 752 C C . LEU A 1 93 ? -4.804 -3.025 -2.448 1.00 93.12 93 LEU A C 1
ATOM 754 O O . LEU A 1 93 ? -3.647 -2.814 -2.806 1.00 93.12 93 LEU A O 1
ATOM 758 N N . LEU A 1 94 ? -5.155 -2.985 -1.161 1.00 94.50 94 LEU A N 1
ATOM 759 C CA . LEU A 1 94 ? -4.201 -2.742 -0.083 1.00 94.50 94 LEU A CA 1
ATOM 760 C C . LEU A 1 94 ? -3.114 -3.823 -0.056 1.00 94.50 94 LEU A C 1
ATOM 762 O O . LEU A 1 94 ? -1.934 -3.493 0.030 1.00 94.50 94 LEU A O 1
ATOM 766 N N . GLN A 1 95 ? -3.490 -5.095 -0.202 1.00 95.19 95 GLN A N 1
ATOM 767 C CA . GLN A 1 95 ? -2.547 -6.208 -0.287 1.00 95.19 95 GLN A CA 1
ATOM 768 C C . GLN A 1 95 ? -1.554 -6.019 -1.442 1.00 95.19 95 GLN A C 1
ATOM 770 O O . GLN A 1 95 ? -0.346 -6.148 -1.246 1.00 95.19 95 GLN A O 1
ATOM 775 N N . GLN A 1 96 ? -2.043 -5.659 -2.633 1.00 95.50 96 GLN A N 1
ATOM 776 C CA . GLN A 1 96 ? -1.197 -5.380 -3.798 1.00 95.50 96 GLN A CA 1
ATOM 777 C C . GLN A 1 96 ? -0.220 -4.228 -3.536 1.00 95.50 96 GLN A C 1
ATOM 779 O O . GLN A 1 96 ? 0.973 -4.369 -3.811 1.00 95.50 96 GLN A O 1
ATOM 784 N N . ARG A 1 97 ? -0.692 -3.138 -2.918 1.00 95.25 97 ARG A N 1
ATOM 785 C CA . ARG A 1 97 ? 0.143 -1.982 -2.554 1.00 95.25 97 ARG A CA 1
ATOM 786 C C . ARG A 1 97 ? 1.214 -2.342 -1.526 1.00 95.25 97 ARG A C 1
ATOM 788 O O . ARG A 1 97 ? 2.347 -1.881 -1.634 1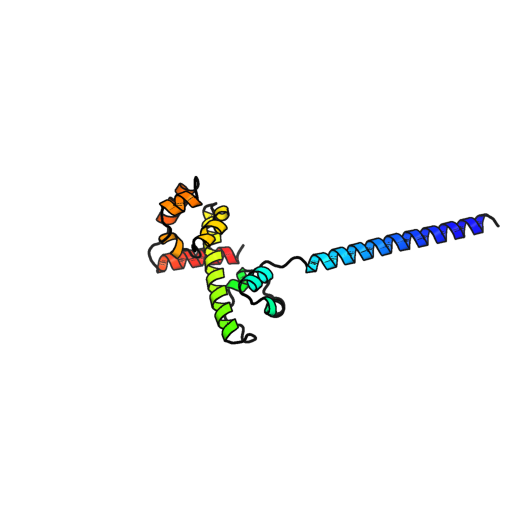.00 95.25 97 ARG A O 1
ATOM 795 N N . LEU A 1 98 ? 0.895 -3.182 -0.542 1.00 95.31 98 LEU A N 1
ATOM 796 C CA . LEU A 1 98 ? 1.871 -3.653 0.445 1.00 95.31 98 LEU A CA 1
ATOM 797 C C . LEU A 1 98 ? 2.943 -4.544 -0.197 1.00 95.31 98 LEU A C 1
ATOM 799 O O . LEU A 1 98 ? 4.127 -4.374 0.088 1.00 95.31 98 LEU A O 1
ATOM 803 N N . ILE A 1 99 ? 2.548 -5.439 -1.108 1.00 96.56 99 ILE A N 1
ATOM 804 C CA . ILE A 1 99 ? 3.485 -6.262 -1.888 1.00 96.56 99 ILE A CA 1
ATOM 805 C C . ILE A 1 99 ? 4.401 -5.374 -2.738 1.00 96.56 99 ILE A C 1
ATOM 807 O O . ILE A 1 99 ? 5.618 -5.565 -2.730 1.00 96.56 99 ILE A O 1
ATOM 811 N N . LEU A 1 100 ? 3.841 -4.379 -3.434 1.00 96.88 100 LEU A N 1
ATOM 812 C CA . LEU A 1 100 ? 4.615 -3.419 -4.219 1.00 96.88 100 LEU A CA 1
ATOM 813 C C . LEU A 1 100 ? 5.604 -2.654 -3.330 1.00 96.88 100 LEU A C 1
ATOM 815 O O . LEU A 1 100 ? 6.786 -2.574 -3.655 1.00 96.88 100 LEU A O 1
ATOM 819 N N . ARG A 1 101 ? 5.154 -2.137 -2.182 1.00 95.94 101 ARG A N 1
ATOM 820 C CA . ARG A 1 101 ? 6.016 -1.443 -1.215 1.00 95.94 101 ARG A CA 1
ATOM 821 C C . ARG A 1 101 ? 7.177 -2.325 -0.754 1.00 95.94 101 ARG A C 1
ATOM 823 O O . ARG A 1 101 ? 8.309 -1.846 -0.722 1.00 95.94 101 ARG A O 1
ATOM 830 N N . GLN A 1 102 ? 6.913 -3.593 -0.440 1.00 96.81 102 GLN A N 1
ATOM 831 C CA . GLN A 1 102 ? 7.942 -4.549 -0.029 1.00 96.81 102 GLN A CA 1
ATOM 832 C C . GLN A 1 102 ? 8.947 -4.830 -1.150 1.00 96.81 102 GLN A C 1
ATOM 834 O O . GLN A 1 102 ? 10.155 -4.875 -0.910 1.00 96.81 102 GLN A O 1
ATOM 839 N N . TRP A 1 103 ? 8.469 -4.975 -2.386 1.00 97.00 103 TRP A N 1
ATOM 840 C CA . TRP A 1 103 ? 9.338 -5.136 -3.547 1.00 97.00 103 TRP A CA 1
ATOM 841 C C . TRP A 1 103 ? 10.248 -3.918 -3.736 1.00 97.00 103 TRP A C 1
ATOM 843 O O . TRP A 1 103 ? 11.463 -4.070 -3.843 1.00 97.00 103 TRP A O 1
ATOM 853 N N . LEU A 1 104 ? 9.704 -2.700 -3.652 1.00 96.50 104 LEU A N 1
ATOM 854 C CA . LEU A 1 104 ? 10.505 -1.473 -3.709 1.00 96.50 104 LEU A CA 1
ATOM 855 C C . LEU A 1 104 ? 11.521 -1.391 -2.574 1.00 96.50 104 LEU A C 1
ATOM 857 O O . LEU A 1 104 ? 12.650 -0.964 -2.799 1.00 96.50 104 LEU A O 1
ATOM 861 N N . GLN A 1 105 ? 11.147 -1.811 -1.368 1.00 96.19 105 GLN A N 1
ATOM 862 C CA . GLN A 1 105 ? 12.056 -1.839 -0.228 1.00 96.19 105 GLN A CA 1
ATOM 863 C C . GLN A 1 105 ? 13.241 -2.782 -0.467 1.00 96.19 105 GLN A C 1
ATOM 865 O O . GLN A 1 105 ? 14.371 -2.411 -0.156 1.00 96.19 105 GLN A O 1
ATOM 870 N N . SER A 1 106 ? 13.021 -3.947 -1.088 1.00 95.50 106 SER A N 1
ATOM 871 C CA . SER A 1 106 ? 14.112 -4.866 -1.460 1.00 95.50 106 SER A CA 1
ATOM 872 C C . SER A 1 106 ? 15.120 -4.250 -2.445 1.00 95.50 106 SER A C 1
ATOM 874 O O . SER A 1 106 ? 16.277 -4.659 -2.490 1.00 95.50 106 SER A O 1
ATOM 876 N N . LEU A 1 107 ? 14.699 -3.216 -3.180 1.00 95.44 107 LEU A N 1
ATOM 877 C CA . LEU A 1 107 ? 15.493 -2.480 -4.165 1.00 95.44 107 LEU A CA 1
ATOM 878 C C . LEU A 1 107 ? 16.005 -1.130 -3.639 1.00 95.44 107 LEU A C 1
ATOM 880 O O . LEU A 1 107 ? 16.633 -0.383 -4.384 1.00 95.44 107 LEU A O 1
ATOM 884 N N . SER A 1 108 ? 15.728 -0.788 -2.374 1.00 95.62 108 SER A N 1
ATOM 885 C CA . SER A 1 108 ? 15.974 0.544 -1.793 1.00 95.62 108 SER A CA 1
ATOM 886 C C . SER A 1 108 ? 15.229 1.701 -2.493 1.00 95.62 108 SER A C 1
ATOM 888 O O . SER A 1 108 ? 15.656 2.853 -2.435 1.00 95.62 108 SER A O 1
ATOM 890 N N . LEU A 1 109 ? 14.090 1.414 -3.135 1.00 95.94 109 LEU A N 1
ATOM 891 C CA . LEU A 1 109 ? 13.252 2.365 -3.882 1.00 95.94 109 LEU A CA 1
ATOM 892 C C . LEU A 1 109 ? 11.977 2.792 -3.132 1.00 95.94 109 LEU A C 1
ATOM 894 O O . LEU A 1 109 ? 11.124 3.478 -3.699 1.00 95.94 109 LEU A O 1
ATOM 898 N N . GLN A 1 110 ? 11.824 2.431 -1.854 1.00 94.12 110 GLN A N 1
ATOM 899 C CA . GLN A 1 110 ? 10.616 2.694 -1.055 1.00 94.12 110 GLN A CA 1
ATOM 900 C C . GLN A 1 110 ? 10.191 4.172 -1.032 1.00 94.12 110 GLN A C 1
ATOM 902 O O . GLN A 1 110 ? 9.003 4.478 -0.957 1.00 94.12 110 GLN A O 1
ATOM 907 N N . HIS A 1 111 ? 11.142 5.102 -1.148 1.00 94.50 111 HIS A N 1
ATOM 908 C CA . HIS A 1 111 ? 10.875 6.542 -1.152 1.00 94.50 111 HIS A CA 1
ATOM 909 C C . HIS A 1 111 ? 10.106 7.017 -2.401 1.00 94.50 111 HIS A C 1
ATOM 911 O O . HIS A 1 111 ? 9.512 8.094 -2.384 1.00 94.50 111 HIS A O 1
ATOM 917 N N . HIS A 1 112 ? 10.082 6.227 -3.479 1.00 94.94 112 HIS A N 1
ATOM 918 C CA . HIS A 1 112 ? 9.310 6.524 -4.691 1.00 94.94 112 HIS A CA 1
ATOM 919 C C . HIS A 1 112 ? 7.883 5.974 -4.647 1.00 94.94 112 HIS A C 1
ATOM 921 O O . HIS A 1 112 ? 7.079 6.359 -5.491 1.00 94.94 112 HIS A O 1
ATOM 927 N N . HIS A 1 113 ? 7.544 5.137 -3.660 1.00 94.38 113 HIS A N 1
ATOM 928 C CA . HIS A 1 113 ? 6.256 4.444 -3.592 1.00 94.38 113 HIS A CA 1
ATOM 929 C C . HIS A 1 113 ? 5.060 5.398 -3.717 1.00 94.38 113 HIS A C 1
ATOM 931 O O . HIS A 1 113 ? 4.191 5.179 -4.550 1.00 94.38 113 HIS A O 1
ATOM 937 N N . HIS A 1 114 ? 5.047 6.509 -2.972 1.00 93.00 114 HIS A N 1
ATOM 938 C CA . HIS A 1 114 ? 3.941 7.472 -3.043 1.00 93.00 114 HIS A CA 1
ATOM 939 C C . HIS A 1 114 ? 3.778 8.102 -4.437 1.00 93.00 114 HIS A C 1
ATOM 941 O O . HIS A 1 114 ? 2.658 8.259 -4.908 1.00 93.00 114 HIS A O 1
ATOM 947 N N . ARG A 1 115 ? 4.885 8.413 -5.124 1.00 94.31 115 ARG A N 1
ATOM 948 C CA . ARG A 1 115 ? 4.853 8.969 -6.488 1.00 94.31 115 ARG A CA 1
ATOM 949 C C . ARG A 1 115 ? 4.391 7.944 -7.521 1.00 94.31 115 ARG A C 1
ATOM 951 O O . ARG A 1 115 ? 3.732 8.315 -8.476 1.00 94.31 115 ARG A O 1
ATOM 958 N N . LEU A 1 116 ? 4.732 6.672 -7.328 1.00 94.69 116 LEU A N 1
ATOM 959 C CA . LEU A 1 116 ? 4.274 5.584 -8.193 1.00 94.69 116 LEU A CA 1
ATOM 960 C C . LEU A 1 116 ? 2.766 5.342 -8.036 1.00 94.69 116 LEU A C 1
ATOM 962 O O . LEU A 1 116 ? 2.075 5.169 -9.033 1.00 94.69 116 LEU A O 1
ATOM 966 N N . LEU A 1 117 ? 2.238 5.431 -6.810 1.00 93.25 117 LEU A N 1
ATOM 967 C CA . LEU A 1 117 ? 0.795 5.330 -6.565 1.00 93.25 117 LEU A CA 1
ATOM 968 C C . LEU A 1 117 ? -0.012 6.456 -7.228 1.00 93.25 117 LEU A C 1
ATOM 970 O O . LEU A 1 117 ? -1.153 6.224 -7.606 1.00 93.25 117 LEU A O 1
ATOM 974 N N . GLN A 1 118 ? 0.559 7.658 -7.371 1.00 92.69 118 GLN A N 1
ATOM 975 C CA . GLN A 1 118 ? -0.081 8.774 -8.089 1.00 92.69 118 GLN A CA 1
ATOM 976 C C . GLN A 1 118 ? -0.212 8.520 -9.598 1.00 92.69 118 GLN A C 1
ATOM 978 O O . GLN A 1 118 ? -0.981 9.203 -10.263 1.00 92.69 118 GLN A O 1
ATOM 983 N N . GLU A 1 119 ? 0.529 7.545 -10.122 1.00 93.75 119 GLU A N 1
ATOM 984 C CA . GLU A 1 119 ? 0.531 7.126 -11.528 1.00 93.75 119 GLU A CA 1
ATOM 985 C C . GLU A 1 119 ? -0.167 5.776 -11.712 1.00 93.75 119 GLU A C 1
ATOM 987 O O . GLU A 1 119 ? 0.146 5.032 -12.639 1.00 93.75 119 GLU A O 1
ATOM 992 N N . ASP A 1 120 ? -1.057 5.428 -10.779 1.00 92.62 120 ASP A N 1
ATOM 993 C CA . ASP A 1 120 ? -1.823 4.181 -10.754 1.00 92.62 120 ASP A CA 1
ATOM 994 C C . ASP A 1 120 ? -0.970 2.899 -10.742 1.00 92.62 120 ASP A C 1
ATOM 996 O O . ASP A 1 120 ? -1.470 1.799 -10.973 1.00 92.62 120 ASP A O 1
ATOM 1000 N N . VAL A 1 121 ? 0.315 2.996 -10.379 1.00 95.50 121 VAL A N 1
ATOM 1001 C CA . VAL A 1 121 ? 1.167 1.824 -10.157 1.00 95.50 121 VAL A CA 1
ATOM 1002 C C . VAL A 1 121 ? 0.888 1.285 -8.759 1.00 95.50 121 VAL A C 1
ATOM 1004 O O . VAL A 1 121 ? 1.528 1.680 -7.785 1.00 95.50 121 VAL A O 1
ATOM 1007 N N . THR A 1 122 ? -0.106 0.403 -8.652 1.00 94.31 122 THR A N 1
ATOM 1008 C CA . THR A 1 122 ? -0.603 -0.134 -7.371 1.00 94.31 122 THR A CA 1
ATOM 1009 C C . THR A 1 122 ? -0.225 -1.591 -7.123 1.00 94.31 122 THR A C 1
ATOM 1011 O O . THR A 1 122 ? -0.288 -2.060 -5.986 1.00 94.31 122 THR A O 1
ATOM 1014 N N . SER A 1 123 ? 0.210 -2.294 -8.165 1.00 95.44 123 SER A N 1
ATOM 1015 C CA . SER A 1 123 ? 0.573 -3.708 -8.154 1.00 95.44 123 SER A CA 1
ATOM 1016 C C . SER A 1 123 ? 1.870 -3.968 -8.931 1.00 95.44 123 SER A C 1
ATOM 1018 O O . SER A 1 123 ? 2.385 -3.092 -9.627 1.00 95.44 123 SER A O 1
ATOM 1020 N N . LEU A 1 124 ? 2.418 -5.186 -8.822 1.00 95.31 124 LEU A N 1
ATOM 1021 C CA . LEU A 1 124 ? 3.579 -5.590 -9.628 1.00 95.31 124 LEU A CA 1
ATOM 1022 C C . LEU A 1 124 ? 3.239 -5.706 -11.118 1.00 95.31 124 LEU A C 1
ATOM 1024 O O . LEU A 1 124 ? 4.121 -5.540 -11.951 1.00 95.31 124 LEU A O 1
ATOM 1028 N N . GLU A 1 125 ? 1.982 -5.977 -11.468 1.00 94.44 125 GLU A N 1
ATOM 1029 C CA . GLU A 1 125 ? 1.538 -5.981 -12.858 1.00 94.44 125 GLU A CA 1
ATOM 1030 C C . GLU A 1 125 ? 1.617 -4.588 -13.476 1.00 94.44 125 GLU A C 1
ATOM 1032 O O . GLU A 1 125 ? 2.079 -4.453 -14.607 1.00 94.44 125 GLU A O 1
ATOM 1037 N N . ASP A 1 126 ? 1.232 -3.555 -12.726 1.00 94.94 126 ASP A N 1
ATOM 1038 C CA . ASP A 1 126 ? 1.224 -2.165 -13.203 1.00 94.94 126 ASP A CA 1
ATOM 1039 C C . ASP A 1 126 ? 2.640 -1.668 -13.544 1.00 94.94 126 ASP A C 1
ATOM 1041 O O . ASP A 1 126 ? 2.829 -0.839 -14.436 1.00 94.94 126 ASP A O 1
ATOM 1045 N N . VAL A 1 127 ? 3.667 -2.243 -12.906 1.00 94.62 127 VAL A N 1
ATOM 1046 C CA . VAL A 1 127 ? 5.085 -1.960 -13.192 1.00 94.62 127 VAL A CA 1
ATOM 1047 C C . VAL A 1 127 ? 5.441 -2.253 -14.655 1.00 94.62 127 VAL A C 1
ATOM 1049 O O . VAL A 1 127 ? 6.272 -1.551 -15.237 1.00 94.62 127 VAL A O 1
ATOM 1052 N N . TYR A 1 128 ? 4.805 -3.250 -15.281 1.00 92.62 128 TYR A N 1
ATOM 1053 C CA . TYR A 1 128 ? 5.034 -3.569 -16.693 1.00 92.62 128 TYR A CA 1
ATOM 1054 C C . TYR A 1 128 ? 4.480 -2.522 -17.648 1.00 92.62 128 TYR A C 1
ATOM 1056 O O . TYR A 1 128 ? 4.966 -2.434 -18.775 1.00 92.62 128 TYR A O 1
ATOM 1064 N N . TRP A 1 129 ? 3.502 -1.736 -17.213 1.00 93.00 129 TRP A N 1
ATOM 1065 C CA . TRP A 1 129 ? 2.791 -0.783 -18.059 1.00 93.00 129 TRP A CA 1
ATOM 1066 C C . TRP A 1 129 ? 3.332 0.640 -17.932 1.00 93.00 129 TRP A C 1
ATOM 1068 O O . TRP A 1 129 ? 3.097 1.456 -18.818 1.00 93.00 129 TRP A O 1
ATOM 1078 N N . LEU A 1 130 ? 4.112 0.935 -16.887 1.00 94.19 130 LEU A N 1
ATOM 1079 C CA . LEU A 1 130 ? 4.721 2.251 -16.721 1.00 94.19 130 LEU A CA 1
ATOM 1080 C C . LEU A 1 130 ? 5.718 2.538 -17.856 1.00 94.19 130 LEU A C 1
ATOM 1082 O O . LEU A 1 130 ? 6.694 1.811 -18.058 1.00 94.19 130 LEU A O 1
ATOM 1086 N N . GLU A 1 131 ? 5.499 3.617 -18.602 1.00 93.75 131 GLU A N 1
ATOM 1087 C CA . GLU A 1 131 ? 6.390 4.012 -19.695 1.00 93.75 131 GLU A CA 1
ATOM 1088 C C . GLU A 1 131 ? 7.774 4.428 -19.179 1.00 93.75 131 GLU A C 1
ATOM 1090 O O . GLU A 1 131 ? 7.897 5.111 -18.163 1.00 93.75 131 GLU A O 1
ATOM 1095 N N . ASP A 1 132 ? 8.837 4.078 -19.907 1.00 92.75 132 ASP A N 1
ATOM 1096 C CA . ASP A 1 132 ? 10.216 4.398 -19.508 1.00 92.75 132 ASP A CA 1
ATOM 1097 C C . ASP A 1 132 ? 10.478 5.910 -19.422 1.00 92.75 132 ASP A C 1
ATOM 1099 O O . ASP A 1 132 ? 11.222 6.368 -18.555 1.00 92.75 132 ASP A O 1
ATOM 1103 N N . THR A 1 133 ? 9.855 6.706 -20.292 1.00 94.31 133 THR A N 1
ATOM 1104 C CA . THR A 1 133 ? 9.898 8.178 -20.250 1.00 94.31 133 THR A CA 1
ATOM 1105 C C . THR A 1 133 ? 9.306 8.706 -18.945 1.00 94.31 133 THR A C 1
ATOM 1107 O O . THR A 1 133 ? 9.918 9.551 -18.284 1.00 94.31 133 THR A O 1
ATOM 1110 N N . ARG A 1 134 ? 8.153 8.166 -18.534 1.00 94.38 134 ARG A N 1
ATOM 1111 C CA . ARG A 1 134 ? 7.477 8.534 -17.289 1.00 94.38 134 ARG A CA 1
ATOM 1112 C C . ARG A 1 134 ? 8.250 8.049 -16.068 1.00 94.38 134 ARG A C 1
ATOM 1114 O O . ARG A 1 134 ? 8.501 8.831 -15.155 1.00 94.38 134 ARG A O 1
ATOM 1121 N N . ALA A 1 135 ? 8.723 6.809 -16.087 1.00 93.81 135 ALA A N 1
ATOM 1122 C CA . ALA A 1 135 ? 9.559 6.246 -15.036 1.00 93.81 135 ALA A CA 1
ATOM 1123 C C . ALA A 1 135 ? 10.843 7.071 -14.829 1.00 93.81 135 ALA A C 1
ATOM 1125 O O . ALA A 1 135 ? 11.174 7.411 -13.696 1.00 93.81 135 ALA A O 1
ATOM 1126 N N . ARG A 1 136 ? 11.535 7.489 -15.899 1.00 95.25 136 ARG A N 1
ATOM 1127 C CA . ARG A 1 136 ? 12.708 8.380 -15.789 1.00 95.25 136 ARG A CA 1
ATOM 1128 C C . ARG A 1 136 ? 12.382 9.692 -15.087 1.00 95.25 136 ARG A C 1
ATOM 1130 O O . ARG A 1 136 ? 13.176 10.145 -14.268 1.00 95.25 136 ARG A O 1
ATOM 1137 N N . TYR A 1 137 ? 11.223 10.280 -15.374 1.00 95.12 137 TYR A N 1
ATOM 1138 C CA . TYR A 1 137 ? 10.777 11.505 -14.714 1.00 95.12 137 TYR A CA 1
ATOM 1139 C C . TYR A 1 137 ? 10.508 11.296 -13.211 1.00 95.12 137 TYR A C 1
ATOM 1141 O O . TYR A 1 137 ? 10.932 12.106 -12.389 1.00 95.12 137 TYR A O 1
ATOM 1149 N N . LEU A 1 138 ? 9.855 10.192 -12.833 1.00 94.06 138 LEU A N 1
ATOM 1150 C CA . LEU A 1 138 ? 9.490 9.903 -11.438 1.00 94.06 138 LEU A CA 1
ATOM 1151 C C . LEU A 1 138 ? 10.677 9.447 -10.576 1.00 94.06 138 LEU A C 1
ATOM 1153 O O . LEU A 1 138 ? 10.767 9.791 -9.392 1.00 94.06 138 LEU A O 1
ATOM 1157 N N . LEU A 1 139 ? 11.561 8.628 -11.149 1.00 94.81 139 LEU A N 1
ATOM 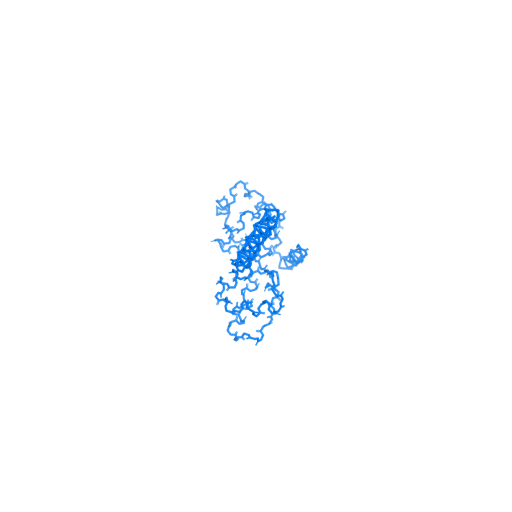1158 C CA . LEU A 1 139 ? 12.654 7.955 -10.444 1.00 94.81 139 LEU A CA 1
ATOM 1159 C C . LEU A 1 139 ? 13.983 8.713 -10.558 1.00 94.81 139 LEU A C 1
ATOM 1161 O O . LEU A 1 139 ? 14.822 8.622 -9.664 1.00 94.81 139 LEU A O 1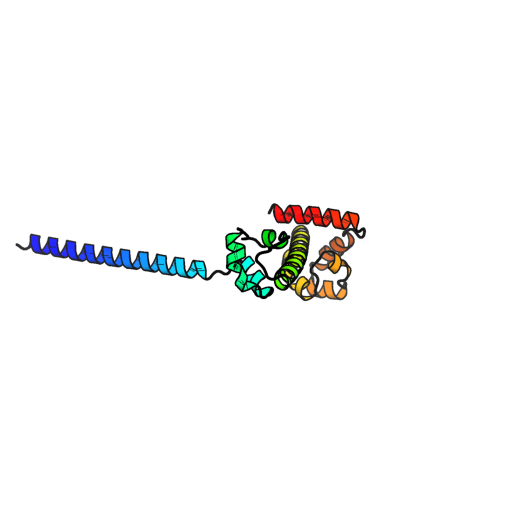
ATOM 1165 N N . GLY A 1 140 ? 14.177 9.506 -11.615 1.00 94.56 140 GLY A N 1
ATOM 1166 C CA . GLY A 1 140 ? 15.389 10.294 -11.821 1.00 94.56 140 GLY A CA 1
ATOM 1167 C C . GLY A 1 140 ? 16.643 9.418 -11.835 1.00 94.56 140 GLY A C 1
ATOM 1168 O O . GLY A 1 140 ? 16.787 8.534 -12.678 1.00 94.56 140 GLY A O 1
ATOM 1169 N N . LYS A 1 141 ? 17.549 9.651 -10.879 1.00 94.62 141 LYS A N 1
ATOM 1170 C CA . LYS A 1 141 ? 18.811 8.903 -10.736 1.00 94.62 141 LYS A CA 1
ATOM 1171 C C . LYS A 1 141 ? 18.606 7.404 -10.474 1.00 94.62 141 LYS A C 1
ATOM 1173 O O .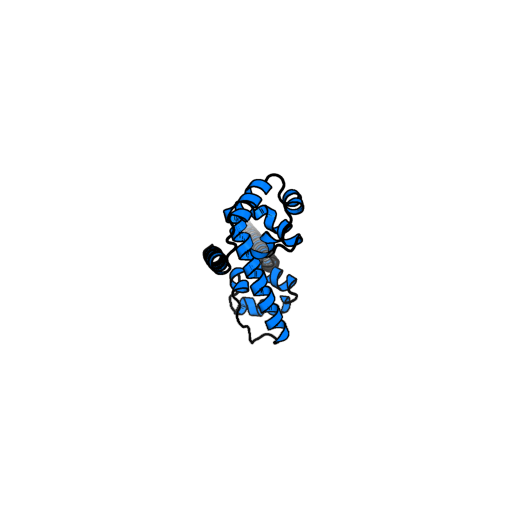 LYS A 1 141 ? 19.434 6.597 -10.884 1.00 94.62 141 LYS A O 1
ATOM 1178 N N . ASP A 1 142 ? 17.493 7.039 -9.842 1.00 96.12 142 ASP A N 1
ATOM 1179 C CA . ASP A 1 142 ? 17.206 5.666 -9.427 1.00 96.12 142 ASP A CA 1
ATOM 1180 C C . ASP A 1 142 ? 16.537 4.853 -10.554 1.00 96.12 142 ASP A C 1
ATOM 1182 O O . ASP A 1 142 ? 16.253 3.662 -10.409 1.00 96.12 142 ASP A O 1
ATOM 1186 N N . PHE A 1 143 ? 16.340 5.470 -11.729 1.00 96.06 143 PHE A N 1
ATOM 1187 C CA . PHE A 1 143 ? 15.762 4.820 -12.904 1.00 96.06 143 PHE A CA 1
ATOM 1188 C C . PHE A 1 143 ? 16.564 3.599 -13.368 1.00 96.06 143 PHE A C 1
ATOM 1190 O O . PHE A 1 143 ? 15.968 2.622 -13.807 1.00 96.06 143 PHE A O 1
ATOM 1197 N N . ALA A 1 144 ? 17.897 3.621 -13.271 1.00 95.75 144 ALA A N 1
ATOM 1198 C CA . ALA A 1 144 ? 18.715 2.481 -13.691 1.00 95.75 144 ALA A CA 1
ATOM 1199 C C . ALA A 1 144 ? 18.419 1.227 -12.848 1.00 95.75 144 ALA A C 1
ATOM 1201 O O . ALA A 1 144 ? 18.249 0.140 -13.399 1.00 95.75 144 ALA A O 1
ATOM 1202 N N . VAL A 1 145 ? 18.284 1.396 -11.526 1.00 96.69 145 VAL A N 1
ATOM 1203 C CA . VAL A 1 145 ? 17.923 0.317 -10.592 1.00 96.69 145 VAL A CA 1
ATOM 1204 C C . VAL A 1 145 ? 16.508 -0.177 -10.878 1.00 96.69 145 VAL A C 1
ATOM 1206 O O . VAL A 1 145 ? 16.291 -1.379 -11.001 1.00 96.69 145 VAL A O 1
ATOM 1209 N N . TRP A 1 146 ? 15.559 0.745 -11.058 1.00 95.50 146 TRP A N 1
ATOM 1210 C CA . TRP A 1 146 ? 14.184 0.416 -11.433 1.00 95.50 146 TRP A CA 1
ATOM 1211 C C . TRP A 1 146 ? 14.097 -0.366 -12.744 1.00 95.50 146 TRP A C 1
ATOM 1213 O O . TRP A 1 146 ? 13.410 -1.378 -12.814 1.00 95.50 146 TRP A O 1
ATOM 1223 N N . SER A 1 147 ? 14.797 0.091 -13.783 1.00 95.50 147 SER A N 1
ATOM 1224 C CA . SER A 1 147 ? 14.773 -0.527 -15.108 1.00 95.50 147 SER A CA 1
ATOM 1225 C C . SER A 1 147 ? 15.340 -1.946 -15.057 1.00 95.50 147 SER A C 1
ATOM 1227 O O . SER A 1 147 ? 14.706 -2.870 -15.564 1.00 95.50 147 SER A O 1
ATOM 1229 N N . ALA A 1 148 ? 16.465 -2.145 -14.360 1.00 95.75 148 ALA A N 1
ATOM 1230 C CA . ALA A 1 148 ? 17.034 -3.472 -14.139 1.00 95.75 148 ALA A CA 1
ATOM 1231 C C . ALA A 1 148 ? 16.077 -4.383 -13.351 1.00 95.75 148 ALA A C 1
ATOM 1233 O O . ALA A 1 148 ? 15.855 -5.530 -13.733 1.00 95.75 148 ALA A O 1
ATOM 1234 N N . ALA A 1 149 ? 15.459 -3.865 -12.286 1.00 95.00 149 ALA A N 1
ATOM 1235 C CA . ALA A 1 149 ? 14.510 -4.625 -11.482 1.00 95.00 149 ALA A CA 1
ATOM 1236 C C . ALA A 1 149 ? 13.243 -5.002 -12.263 1.00 95.00 149 ALA A C 1
ATOM 1238 O O . ALA A 1 149 ? 12.786 -6.137 -12.171 1.00 95.00 149 ALA A O 1
ATOM 1239 N N . ARG A 1 150 ? 12.704 -4.083 -13.074 1.00 95.06 150 ARG A N 1
ATOM 1240 C CA . ARG A 1 150 ? 11.567 -4.336 -13.969 1.00 95.06 150 ARG A CA 1
ATOM 1241 C C . ARG A 1 150 ? 11.895 -5.412 -15.000 1.00 95.06 150 ARG A C 1
ATOM 1243 O O . ARG A 1 150 ? 11.057 -6.264 -15.261 1.00 95.06 150 ARG A O 1
ATOM 1250 N N . GLN A 1 151 ? 13.097 -5.392 -15.575 1.00 93.88 151 GLN A N 1
ATOM 1251 C CA . GLN A 1 151 ? 13.543 -6.423 -16.522 1.00 93.88 151 GLN A CA 1
ATOM 1252 C C . GLN A 1 151 ? 13.726 -7.795 -15.859 1.00 93.88 151 GLN A C 1
ATOM 1254 O O . GLN A 1 151 ? 13.565 -8.815 -16.521 1.00 93.88 151 GLN A O 1
ATOM 1259 N N . ALA A 1 152 ? 14.042 -7.823 -14.563 1.00 94.06 152 ALA A N 1
ATOM 1260 C CA . ALA A 1 152 ? 14.153 -9.047 -13.776 1.00 94.06 152 ALA A CA 1
ATOM 1261 C C . ALA A 1 152 ? 12.800 -9.581 -13.267 1.00 94.06 152 ALA A C 1
ATOM 1263 O O . ALA A 1 152 ? 12.761 -10.675 -12.701 1.00 94.06 152 ALA A O 1
ATOM 1264 N N . LEU A 1 153 ? 11.697 -8.836 -13.431 1.00 94.38 153 LEU A N 1
ATOM 1265 C CA . LEU A 1 153 ? 10.384 -9.2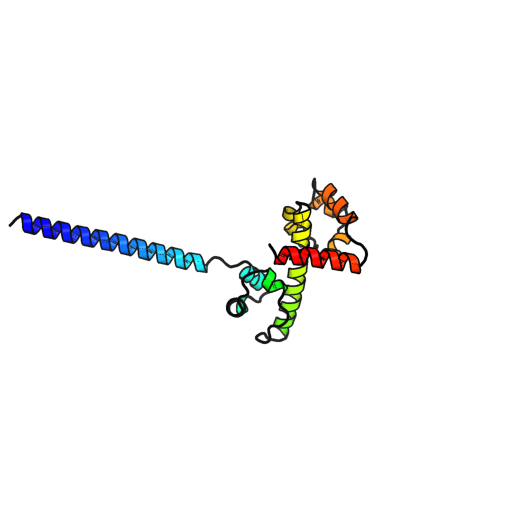90 -12.980 1.00 94.38 153 LEU A CA 1
ATOM 1266 C C . LEU A 1 153 ? 9.888 -10.490 -13.817 1.00 94.38 153 LEU A C 1
ATOM 1268 O O . LEU A 1 153 ? 10.003 -10.476 -15.046 1.00 94.38 153 LEU A O 1
ATOM 1272 N N . PRO A 1 154 ? 9.301 -11.525 -13.183 1.00 93.94 154 PRO A N 1
ATOM 1273 C CA . PRO A 1 154 ? 8.819 -12.698 -13.903 1.00 93.94 154 PRO A CA 1
ATOM 1274 C C . PRO A 1 154 ? 7.621 -12.391 -14.808 1.00 93.94 154 PRO A C 1
ATOM 1276 O O . PRO A 1 154 ? 6.545 -12.020 -14.339 1.00 93.94 154 PRO A O 1
ATOM 1279 N N . VAL A 1 155 ? 7.773 -12.640 -16.108 1.00 90.81 155 VAL A N 1
ATOM 1280 C CA . VAL A 1 155 ? 6.708 -12.426 -17.107 1.00 90.81 155 VAL A CA 1
ATOM 1281 C C . VAL A 1 155 ? 5.635 -13.527 -17.050 1.00 90.81 155 VAL A C 1
ATOM 1283 O O . VAL A 1 155 ? 4.479 -13.308 -17.407 1.00 90.81 155 VAL A O 1
ATOM 1286 N N . ASN A 1 156 ? 5.995 -14.719 -16.564 1.00 92.81 156 ASN A N 1
ATOM 1287 C CA . ASN A 1 156 ? 5.073 -15.843 -16.427 1.00 92.81 156 ASN A CA 1
ATOM 1288 C C . ASN A 1 156 ? 4.165 -15.667 -15.204 1.00 92.81 156 ASN A C 1
ATOM 1290 O O . ASN A 1 156 ? 4.633 -15.383 -14.101 1.00 92.81 156 ASN A O 1
ATOM 1294 N N . LYS A 1 157 ? 2.865 -15.940 -15.372 1.00 91.56 157 LYS A N 1
ATOM 1295 C CA . LYS A 1 157 ? 1.860 -15.808 -14.302 1.00 91.56 157 LYS A CA 1
ATOM 1296 C C . LYS A 1 157 ? 2.180 -16.650 -13.060 1.00 91.56 157 LYS A C 1
ATOM 1298 O O . LYS A 1 157 ? 1.925 -16.204 -11.945 1.00 91.56 157 LYS A O 1
ATOM 1303 N N . GLU A 1 158 ? 2.716 -17.855 -13.245 1.00 94.38 158 GLU A N 1
ATOM 1304 C CA . GLU A 1 158 ? 3.048 -18.757 -12.135 1.00 94.38 158 GLU A CA 1
ATOM 1305 C C . GLU A 1 158 ? 4.210 -18.215 -11.294 1.00 94.38 158 GLU A C 1
ATOM 1307 O O . GLU A 1 158 ? 4.098 -18.112 -10.073 1.00 94.38 158 GLU A O 1
ATOM 1312 N N . ASP A 1 159 ? 5.296 -17.807 -11.948 1.00 93.88 159 ASP A N 1
ATOM 1313 C CA . ASP A 1 159 ? 6.491 -17.297 -11.274 1.00 93.88 159 ASP A CA 1
ATOM 1314 C C . ASP A 1 159 ? 6.232 -15.933 -10.623 1.00 93.88 159 ASP A C 1
ATOM 1316 O O . ASP A 1 159 ? 6.681 -15.684 -9.504 1.00 93.88 159 ASP A O 1
ATOM 1320 N N . LEU A 1 160 ? 5.421 -15.080 -11.260 1.00 94.44 160 LEU A N 1
ATOM 1321 C CA . LEU A 1 160 ? 4.951 -13.837 -10.648 1.00 94.44 160 LEU A CA 1
ATOM 1322 C C . LEU A 1 160 ? 4.093 -14.121 -9.407 1.00 94.44 160 LEU A C 1
ATOM 1324 O O . LEU A 1 160 ? 4.213 -13.429 -8.397 1.00 94.44 160 LEU A O 1
ATOM 1328 N N . GLY A 1 161 ? 3.256 -15.161 -9.458 1.00 94.75 161 GLY A N 1
ATOM 1329 C CA . GLY A 1 161 ? 2.479 -15.631 -8.314 1.00 94.75 161 GLY A CA 1
ATOM 1330 C C . GLY A 1 161 ? 3.361 -16.082 -7.146 1.00 94.75 161 GLY A C 1
ATOM 1331 O O . GLY A 1 161 ? 3.099 -15.696 -6.005 1.00 94.75 161 GLY A O 1
ATOM 1332 N N . LYS A 1 162 ? 4.438 -16.830 -7.423 1.00 95.81 162 LYS A N 1
ATOM 1333 C CA . LYS A 1 162 ? 5.427 -17.243 -6.410 1.00 95.81 162 LYS A CA 1
ATOM 1334 C C . LYS A 1 162 ? 6.119 -16.035 -5.778 1.00 95.81 162 LYS A C 1
ATOM 1336 O O . LYS A 1 162 ? 6.105 -15.910 -4.557 1.00 95.81 162 LYS A O 1
ATOM 1341 N N . LEU A 1 163 ? 6.613 -15.100 -6.594 1.00 95.69 163 LEU A N 1
ATOM 1342 C CA . LEU A 1 163 ? 7.249 -13.870 -6.111 1.00 95.69 163 LEU A CA 1
ATOM 1343 C C . LEU A 1 163 ? 6.308 -13.058 -5.207 1.00 95.69 163 LEU A C 1
ATOM 1345 O O . LEU A 1 163 ? 6.700 -12.603 -4.134 1.00 95.69 163 LEU A O 1
ATOM 1349 N N . LYS A 1 164 ? 5.042 -12.898 -5.605 1.00 96.12 164 LYS A N 1
ATOM 1350 C CA . LYS A 1 164 ? 4.032 -12.216 -4.785 1.00 96.12 164 LYS A CA 1
ATOM 1351 C C . LYS A 1 164 ? 3.809 -12.900 -3.443 1.00 96.12 164 LYS A C 1
ATOM 1353 O O . LYS A 1 164 ? 3.694 -12.208 -2.435 1.00 96.12 164 LYS A O 1
ATOM 1358 N N . ALA A 1 165 ? 3.752 -14.231 -3.420 1.00 95.06 165 ALA A N 1
ATOM 1359 C CA . ALA A 1 165 ? 3.585 -14.995 -2.189 1.00 95.06 165 ALA A CA 1
ATOM 1360 C C . ALA A 1 165 ? 4.796 -14.848 -1.253 1.00 95.06 165 ALA A C 1
ATOM 1362 O O . ALA A 1 165 ? 4.621 -14.683 -0.046 1.00 95.06 165 ALA A O 1
ATOM 1363 N N . GLU A 1 166 ? 6.015 -14.843 -1.797 1.00 96.00 166 GLU A N 1
ATOM 1364 C CA . GLU A 1 166 ? 7.246 -14.606 -1.032 1.00 96.00 166 GLU A CA 1
ATOM 1365 C C . GLU A 1 166 ? 7.272 -13.202 -0.418 1.00 96.00 166 GLU A C 1
ATOM 1367 O O . GLU A 1 166 ? 7.491 -13.051 0.787 1.00 96.00 166 GLU A O 1
ATOM 1372 N N . LEU A 1 167 ? 6.977 -12.177 -1.222 1.00 96.00 167 LEU A N 1
ATOM 1373 C CA . LEU A 1 167 ? 6.890 -10.790 -0.763 1.00 96.00 167 LEU A CA 1
ATOM 1374 C C . LEU A 1 167 ? 5.792 -10.615 0.287 1.00 96.00 167 LEU A C 1
ATOM 1376 O O . LEU A 1 167 ? 6.021 -9.983 1.315 1.00 96.00 167 LEU A O 1
ATOM 1380 N N . TRP A 1 168 ? 4.620 -11.213 0.066 1.00 95.75 168 TRP A N 1
ATOM 1381 C CA . TRP A 1 168 ? 3.530 -11.194 1.035 1.00 95.75 168 TRP A CA 1
ATOM 1382 C C . TRP A 1 168 ? 3.933 -11.868 2.349 1.00 95.75 168 TRP A C 1
ATOM 1384 O O . TRP A 1 168 ? 3.700 -11.322 3.425 1.00 95.75 168 TRP A O 1
ATOM 1394 N N . SER A 1 169 ? 4.620 -13.012 2.283 1.00 94.31 169 SER A N 1
ATOM 1395 C CA . SER A 1 169 ? 5.149 -13.655 3.483 1.00 94.31 169 SER A CA 1
ATOM 1396 C C . SER A 1 169 ? 6.136 -12.759 4.229 1.00 94.31 169 SER A C 1
ATOM 1398 O O . SER A 1 169 ? 6.160 -12.825 5.456 1.00 94.31 169 SER A O 1
ATOM 1400 N N . ALA A 1 170 ? 6.950 -11.962 3.532 1.00 93.94 170 ALA A N 1
ATOM 1401 C CA . ALA A 1 170 ? 7.862 -11.017 4.169 1.00 93.94 170 ALA A CA 1
ATOM 1402 C C . ALA A 1 170 ? 7.104 -9.875 4.865 1.00 93.94 170 ALA A C 1
ATOM 1404 O O . ALA A 1 170 ? 7.423 -9.566 6.008 1.00 93.94 170 ALA A O 1
ATOM 1405 N N . VAL A 1 171 ? 6.060 -9.328 4.230 1.00 92.94 171 VAL A N 1
ATOM 1406 C CA . VAL A 1 171 ? 5.183 -8.289 4.811 1.00 92.94 171 VAL A CA 1
ATOM 1407 C C . VAL A 1 171 ? 4.487 -8.771 6.084 1.00 92.94 171 VAL A C 1
ATOM 1409 O O . VAL A 1 171 ? 4.349 -8.019 7.039 1.00 92.94 171 VAL A O 1
ATOM 1412 N N . VAL A 1 172 ? 4.038 -10.026 6.118 1.00 90.56 172 VAL A N 1
ATOM 1413 C CA . VAL A 1 172 ? 3.367 -10.586 7.304 1.00 90.56 172 VAL A CA 1
ATOM 1414 C C . VAL A 1 172 ? 4.349 -10.842 8.456 1.00 90.56 172 VAL A C 1
ATOM 1416 O O . VAL A 1 172 ? 3.939 -10.889 9.613 1.00 90.56 172 VAL A O 1
ATOM 1419 N N . LYS A 1 173 ? 5.639 -11.036 8.154 1.00 89.50 173 LYS A N 1
ATOM 1420 C CA . LYS A 1 173 ? 6.688 -11.341 9.141 1.00 89.50 173 LYS A CA 1
ATOM 1421 C C . LYS A 1 173 ? 7.400 -10.103 9.696 1.00 89.50 173 LYS A C 1
ATOM 1423 O O . LYS A 1 173 ? 8.075 -10.243 10.714 1.00 89.50 173 LYS A O 1
ATOM 1428 N N . SER A 1 174 ? 7.328 -8.964 9.005 1.00 74.50 174 SER A N 1
ATOM 1429 C CA . SER A 1 174 ? 7.938 -7.690 9.417 1.00 74.50 174 SER A CA 1
ATOM 1430 C C . SER A 1 174 ? 7.155 -7.023 10.537 1.00 74.50 174 SER A C 1
ATOM 1432 O O . SER A 1 174 ? 7.807 -6.527 11.479 1.00 74.50 174 SER A O 1
#

Radius of gyration: 27.07 Å; chains: 1; bounding box: 43×50×92 Å

Foldseek 3Di:
DVVVVVVVVVVVVVVVVVVVVVVVVVVVVVVVVVVVVVPQAPVCVLCVVLVNNVCVVVCVVVVNRDLLSQLPDDADPVDDPVVRVSSPVSSVLSLQQQLVLLLCVVLVNNVLSVVCVVVVNRHLVVLQVDDLVNLCVSQPVCSVSSVVSNVVQDPDPVVNVVSSVVSSVVSVVD

Secondary structure (DSSP, 8-state):
-HHHHHHHHHHHHHHHHHHHHHHHHHHHHHHHHHHHHTS--HHHHHHHHTT-GGGHHHHHHTT--SHHHHHT----TTS-HHHHHHHHHHHHHHHHHHHHHHHHHHTT-GGGHHHHHTTT--STTGGGTS-HHHHHHHHGGGHHHHHHHHHTS--SHHHHHHHHHHHHHHHHH-

Sequence (174 aa):
MENQKLFVCVAILSLWLICIICTFTIAHHLIYFSNKDNVKSEVDLWLEEQELQGYSKVFRKKGISSLVSCATLEELPELPPHDEERLQRAARLLQQRLILRQWLQSLSLQHHHHRLLQEDVTSLEDVYWLEDTRARYLLGKDFAVWSAARQALPVNKEDLGKLKAELWSAVVKS